Protein AF-A0A2E8GRY6-F1 (afdb_monomer_lite)

Structure (mmCIF, N/CA/C/O backbone):
data_AF-A0A2E8GRY6-F1
#
_entry.id   AF-A0A2E8GRY6-F1
#
loop_
_atom_site.group_PDB
_atom_site.id
_atom_site.type_symbol
_atom_site.label_atom_id
_atom_site.label_alt_id
_atom_site.label_comp_id
_atom_site.label_asym_id
_atom_site.label_entity_id
_atom_site.label_seq_id
_atom_site.pdbx_PDB_ins_code
_atom_site.Cartn_x
_atom_site.Cartn_y
_atom_site.Cartn_z
_atom_site.occupancy
_atom_site.B_iso_or_equiv
_atom_site.auth_seq_id
_atom_site.auth_comp_id
_atom_site.auth_asym_id
_atom_site.auth_atom_id
_atom_site.pdbx_PDB_model_num
ATOM 1 N N . MET A 1 1 ? 12.977 -4.815 -2.793 1.00 89.81 1 MET A N 1
ATOM 2 C CA . MET A 1 1 ? 12.472 -3.421 -2.771 1.00 89.81 1 MET A CA 1
ATOM 3 C C . MET A 1 1 ? 10.952 -3.378 -2.864 1.00 89.81 1 MET A C 1
ATOM 5 O O . MET A 1 1 ? 10.341 -3.000 -1.880 1.00 89.81 1 MET A O 1
ATOM 9 N N . VAL A 1 2 ? 10.341 -3.853 -3.959 1.00 95.62 2 VAL A N 1
ATOM 10 C CA . VAL A 1 2 ? 8.869 -3.866 -4.133 1.00 95.62 2 VAL A CA 1
ATOM 11 C C . VAL A 1 2 ? 8.128 -4.572 -2.986 1.00 95.62 2 VAL A C 1
ATOM 13 O O . VAL A 1 2 ? 7.183 -4.010 -2.452 1.00 95.62 2 VAL A O 1
ATOM 16 N N . ALA A 1 3 ? 8.564 -5.770 -2.570 1.00 96.25 3 ALA A N 1
ATOM 17 C CA . ALA A 1 3 ? 7.917 -6.511 -1.476 1.00 96.25 3 ALA A CA 1
ATOM 18 C C . ALA A 1 3 ? 7.886 -5.711 -0.160 1.00 96.25 3 ALA A C 1
ATOM 20 O O . ALA A 1 3 ? 6.825 -5.511 0.417 1.00 96.25 3 ALA A O 1
ATOM 21 N N . ARG A 1 4 ? 9.031 -5.141 0.235 1.00 97.25 4 ARG A N 1
ATOM 22 C CA . ARG A 1 4 ? 9.140 -4.275 1.417 1.00 97.25 4 ARG A CA 1
ATOM 23 C C . ARG A 1 4 ? 8.261 -3.023 1.314 1.00 97.25 4 ARG A C 1
ATOM 25 O O . ARG A 1 4 ? 7.675 -2.613 2.308 1.00 97.25 4 ARG A O 1
ATOM 32 N N . GLN A 1 5 ? 8.167 -2.417 0.127 1.00 98.06 5 GLN A N 1
ATOM 33 C CA . GLN A 1 5 ? 7.290 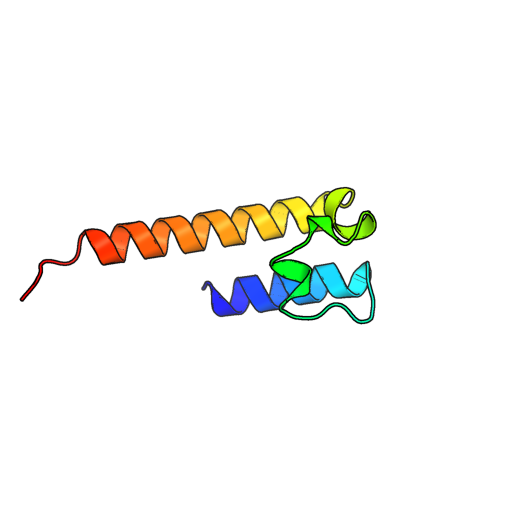-1.261 -0.077 1.00 98.06 5 GLN A CA 1
ATOM 34 C C . GLN A 1 5 ? 5.811 -1.651 0.054 1.00 98.06 5 GLN A C 1
ATOM 36 O O . GLN A 1 5 ? 5.053 -0.917 0.675 1.00 98.06 5 GLN A O 1
ATOM 41 N N . ARG A 1 6 ? 5.409 -2.830 -0.441 1.00 97.75 6 ARG A N 1
ATOM 42 C CA . ARG A 1 6 ? 4.046 -3.358 -0.248 1.00 97.75 6 ARG A CA 1
ATOM 43 C C . ARG A 1 6 ? 3.715 -3.606 1.218 1.00 97.75 6 ARG A C 1
ATOM 45 O O . ARG A 1 6 ? 2.634 -3.242 1.655 1.00 97.75 6 ARG A O 1
ATOM 52 N N . GLU A 1 7 ? 4.635 -4.192 1.978 1.00 98.00 7 GLU A N 1
ATOM 53 C CA . GLU A 1 7 ? 4.454 -4.404 3.422 1.00 98.00 7 GLU A CA 1
ATOM 54 C C . GLU A 1 7 ? 4.294 -3.079 4.171 1.00 98.00 7 GLU A C 1
ATOM 56 O O . GLU A 1 7 ? 3.434 -2.956 5.042 1.00 98.00 7 GLU A O 1
ATOM 61 N N . LYS A 1 8 ? 5.096 -2.071 3.808 1.00 98.00 8 LYS A N 1
ATOM 62 C CA . LYS A 1 8 ? 5.002 -0.730 4.387 1.00 98.00 8 LYS A CA 1
ATOM 63 C C . LYS A 1 8 ? 3.664 -0.068 4.054 1.00 98.00 8 LYS A C 1
ATOM 65 O O . LYS A 1 8 ? 3.003 0.412 4.968 1.00 98.00 8 LYS A O 1
ATOM 70 N N . LEU A 1 9 ? 3.254 -0.088 2.785 1.00 98.25 9 LEU A N 1
ATOM 71 C CA . LEU A 1 9 ? 1.970 0.459 2.347 1.00 98.25 9 LEU A CA 1
ATOM 72 C C . LEU A 1 9 ? 0.797 -0.237 3.050 1.00 98.25 9 LEU A C 1
ATOM 74 O O . LEU A 1 9 ? -0.092 0.434 3.557 1.00 98.25 9 LEU A O 1
ATOM 78 N N . LEU A 1 10 ? 0.834 -1.569 3.166 1.00 98.44 10 LEU A N 1
ATOM 79 C CA . LEU A 1 10 ? -0.176 -2.339 3.895 1.00 98.44 10 LEU A CA 1
ATOM 80 C C . LEU A 1 10 ? -0.219 -1.982 5.382 1.00 98.44 10 LEU A C 1
ATOM 82 O O . LEU A 1 10 ? -1.296 -1.937 5.970 1.00 98.44 10 LEU A O 1
ATOM 86 N N . LYS A 1 11 ? 0.936 -1.719 6.002 1.00 98.31 11 LYS A N 1
ATOM 87 C CA . LYS A 1 11 ? 0.977 -1.243 7.385 1.00 98.31 11 LYS A CA 1
ATOM 88 C C . LYS A 1 11 ? 0.276 0.108 7.514 1.00 98.31 11 LYS A C 1
ATOM 90 O O . LYS A 1 11 ? -0.581 0.229 8.373 1.00 98.31 11 LYS A O 1
ATOM 95 N N . VAL A 1 12 ? 0.590 1.075 6.647 1.00 98.25 12 VAL A N 1
ATOM 96 C CA . VAL A 1 12 ? -0.077 2.392 6.637 1.00 98.25 12 VAL A CA 1
ATOM 97 C C . VAL A 1 12 ? -1.581 2.240 6.409 1.00 98.25 12 VAL A C 1
ATOM 99 O O . VAL A 1 12 ? -2.368 2.811 7.155 1.00 98.25 12 VAL A O 1
ATOM 102 N N . ALA A 1 13 ? -1.987 1.401 5.454 1.00 98.12 13 ALA A N 1
ATOM 103 C CA . ALA A 1 13 ? -3.395 1.116 5.191 1.00 98.12 13 ALA A CA 1
ATOM 104 C C . ALA A 1 13 ? -4.122 0.588 6.434 1.00 98.12 13 ALA A C 1
ATOM 106 O O . ALA A 1 13 ? -5.257 0.972 6.679 1.00 98.12 13 ALA A O 1
ATOM 107 N N . ARG A 1 14 ? -3.464 -0.253 7.242 1.00 98.44 14 ARG A N 1
ATOM 108 C CA . ARG A 1 14 ? -4.037 -0.822 8.472 1.00 98.44 14 ARG A CA 1
ATOM 109 C C . ARG A 1 14 ? -4.145 0.156 9.634 1.00 98.44 14 ARG A C 1
ATOM 111 O O . ARG A 1 14 ? -4.953 -0.084 10.523 1.00 98.44 14 ARG A O 1
ATOM 118 N N . GLU A 1 15 ? -3.386 1.248 9.623 1.00 98.06 15 GLU A N 1
ATOM 119 C CA . GLU A 1 15 ? -3.593 2.338 10.586 1.00 98.06 15 GLU A CA 1
ATOM 120 C C . GLU A 1 15 ? -4.899 3.103 10.292 1.00 98.06 15 GLU A C 1
ATOM 122 O O . GLU A 1 15 ? -5.502 3.663 11.203 1.00 98.06 15 GLU A O 1
ATOM 127 N N . LEU A 1 16 ? -5.354 3.102 9.032 1.00 97.31 16 LEU A N 1
ATOM 128 C CA . LEU A 1 16 ? -6.567 3.793 8.573 1.00 97.31 16 LEU A CA 1
ATOM 129 C C . LEU A 1 16 ? -7.785 2.855 8.531 1.00 97.31 16 LEU A C 1
ATOM 131 O O . LEU A 1 16 ? -8.874 3.205 8.974 1.00 97.31 16 LEU A O 1
ATOM 135 N N . VAL A 1 17 ? -7.585 1.641 8.017 1.00 97.19 17 VAL A N 1
ATOM 136 C CA . VAL A 1 17 ? -8.587 0.586 7.843 1.00 97.19 17 VAL A CA 1
ATOM 137 C C . VAL A 1 17 ? -8.041 -0.692 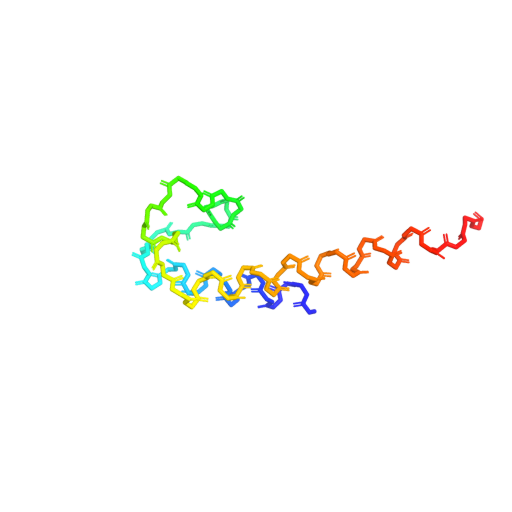8.497 1.00 97.19 17 VAL A C 1
ATOM 139 O O . VAL A 1 17 ? -7.303 -1.442 7.856 1.00 97.19 17 VAL A O 1
ATOM 142 N N . PRO A 1 18 ? -8.392 -0.991 9.765 1.00 96.19 18 PRO A N 1
ATOM 143 C CA . PRO A 1 18 ? -7.740 -2.038 10.568 1.00 96.19 18 PRO A CA 1
ATOM 144 C C . PRO A 1 18 ? -7.667 -3.431 9.930 1.00 96.19 18 PRO A C 1
ATOM 146 O O . PRO A 1 18 ? -6.726 -4.185 10.176 1.00 96.19 18 PRO A O 1
ATOM 149 N N . ASN A 1 19 ? -8.642 -3.768 9.084 1.00 95.94 19 ASN A N 1
ATOM 150 C CA . ASN A 1 19 ? -8.739 -5.067 8.419 1.00 95.94 19 ASN A CA 1
ATOM 151 C C . ASN A 1 19 ? -8.267 -5.042 6.957 1.00 95.94 19 ASN A C 1
ATOM 153 O O . ASN A 1 19 ? -8.535 -5.994 6.228 1.00 95.94 19 ASN A O 1
ATOM 157 N N . ALA A 1 20 ? -7.563 -3.986 6.533 1.00 96.94 20 ALA A N 1
ATOM 158 C CA . ALA A 1 20 ? -7.065 -3.865 5.171 1.00 96.94 20 ALA A CA 1
ATOM 159 C C . ALA A 1 20 ? -6.197 -5.069 4.774 1.00 96.94 20 ALA A C 1
ATOM 161 O O . ALA A 1 20 ? -5.299 -5.536 5.500 1.00 96.94 20 ALA A O 1
ATOM 162 N N . THR A 1 21 ? -6.475 -5.554 3.576 1.00 97.19 21 THR A N 1
ATOM 163 C CA . THR A 1 21 ? -5.822 -6.670 2.916 1.00 97.19 21 THR A CA 1
ATOM 164 C C . THR A 1 21 ? -4.882 -6.179 1.820 1.00 97.19 21 THR A C 1
ATOM 166 O O . THR A 1 21 ? -4.869 -5.015 1.419 1.00 97.19 21 THR A O 1
ATOM 169 N N . SER A 1 22 ? -4.082 -7.105 1.297 1.00 95.38 22 SER A N 1
ATOM 170 C CA . SER A 1 22 ? -3.243 -6.850 0.128 1.00 95.38 22 SER A CA 1
ATOM 171 C C . SER A 1 22 ? -4.053 -6.536 -1.138 1.00 95.38 22 SER A C 1
ATOM 173 O O . SER A 1 22 ? -3.484 -5.983 -2.076 1.00 95.38 22 SER A O 1
ATOM 175 N N . GLU A 1 23 ? -5.336 -6.911 -1.196 1.00 95.62 23 GLU A N 1
ATOM 176 C CA . GLU A 1 23 ? -6.234 -6.531 -2.295 1.00 95.62 23 GLU A CA 1
ATOM 177 C C . GLU A 1 23 ? -6.676 -5.079 -2.166 1.00 95.62 23 GLU A C 1
ATOM 179 O O . GLU A 1 23 ? -6.690 -4.361 -3.159 1.00 95.62 23 GLU A O 1
ATOM 184 N N . ASP A 1 24 ? -6.969 -4.635 -0.946 1.00 95.69 24 ASP A N 1
ATOM 185 C CA . ASP A 1 24 ? -7.493 -3.292 -0.684 1.00 95.69 24 ASP A CA 1
ATOM 186 C C . ASP A 1 24 ? -6.465 -2.215 -1.038 1.00 95.69 24 ASP A C 1
ATOM 188 O O . 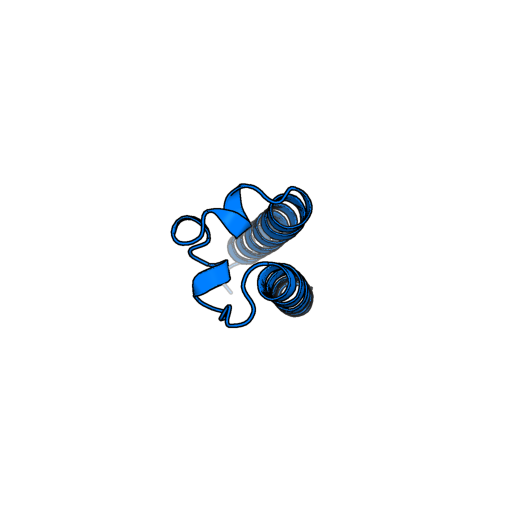ASP A 1 24 ? -6.795 -1.210 -1.655 1.00 95.69 24 ASP A O 1
ATOM 192 N N . ILE A 1 25 ? -5.178 -2.467 -0.776 1.00 95.06 25 ILE A N 1
ATOM 193 C CA . ILE A 1 25 ? -4.103 -1.566 -1.227 1.00 95.06 25 ILE A CA 1
ATOM 194 C C . ILE A 1 25 ? -3.916 -1.559 -2.751 1.00 95.06 25 ILE A C 1
ATOM 196 O O . ILE A 1 25 ? -3.254 -0.670 -3.273 1.00 95.06 25 ILE 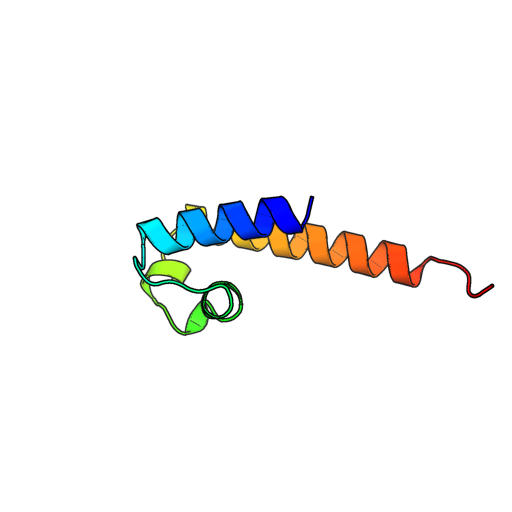A O 1
ATOM 200 N N . ARG A 1 26 ? -4.439 -2.557 -3.477 1.00 93.50 26 ARG A N 1
ATOM 201 C CA . ARG A 1 26 ? -4.450 -2.570 -4.951 1.00 93.50 26 ARG A CA 1
ATOM 202 C C . ARG A 1 26 ? -5.692 -1.891 -5.520 1.00 93.50 26 ARG A C 1
ATOM 204 O O . ARG A 1 26 ? -5.676 -1.530 -6.691 1.00 93.50 26 ARG A O 1
ATOM 211 N N . ASN A 1 27 ? -6.721 -1.728 -4.693 1.00 94.62 27 ASN A N 1
ATOM 212 C CA . ASN A 1 27 ? -7.998 -1.116 -5.021 1.00 94.62 27 ASN A CA 1
ATOM 213 C C . ASN A 1 27 ? -8.344 -0.009 -4.005 1.00 94.62 27 ASN A C 1
ATOM 215 O O . ASN A 1 27 ? -9.422 -0.037 -3.407 1.00 94.62 27 ASN A O 1
ATOM 219 N N . PRO A 1 28 ? -7.453 0.977 -3.773 1.00 94.38 28 PRO A N 1
ATOM 220 C CA . PRO A 1 28 ? -7.661 1.973 -2.724 1.00 94.38 28 PRO A CA 1
ATOM 221 C C . PRO A 1 28 ? -8.900 2.844 -2.963 1.00 94.38 28 PRO A C 1
ATOM 223 O O . PRO A 1 28 ? -9.403 3.448 -2.021 1.00 94.38 28 PRO A O 1
ATOM 226 N N . GLN A 1 29 ? -9.433 2.881 -4.191 1.00 94.06 29 GLN A N 1
ATOM 227 C CA . GLN A 1 29 ? -10.668 3.594 -4.514 1.00 94.06 29 GLN A CA 1
ATOM 228 C C . GLN A 1 29 ? -11.909 3.092 -3.761 1.00 94.06 29 GLN A C 1
ATOM 230 O O . GLN A 1 29 ? -12.885 3.833 -3.655 1.00 94.06 29 GLN A O 1
ATOM 235 N N . ASP A 1 30 ? -11.866 1.870 -3.229 1.00 95.19 30 ASP A N 1
ATOM 236 C CA . ASP A 1 30 ? -12.969 1.286 -2.462 1.00 95.19 30 ASP A CA 1
ATOM 237 C C . ASP A 1 30 ? -13.007 1.815 -1.010 1.00 95.19 30 ASP A C 1
ATOM 239 O O . ASP A 1 30 ? -13.977 1.578 -0.290 1.00 95.19 30 ASP A O 1
ATOM 243 N N . PHE A 1 31 ? -11.984 2.572 -0.585 1.00 95.94 31 PHE A N 1
ATOM 244 C CA . PHE A 1 31 ? -11.825 3.081 0.779 1.00 95.94 31 PHE A CA 1
ATOM 245 C C . PHE A 1 31 ? -11.493 4.576 0.778 1.00 95.94 31 PHE A C 1
ATOM 247 O O . PHE A 1 31 ? -10.364 4.998 0.514 1.00 95.94 31 PHE A O 1
ATOM 254 N N . SER A 1 32 ? -12.477 5.399 1.139 1.00 96.56 32 SER A N 1
ATOM 255 C CA . SER A 1 32 ? -12.320 6.859 1.197 1.00 96.56 32 SER A CA 1
ATOM 256 C C . SER A 1 32 ? -11.214 7.308 2.163 1.00 96.56 32 SER A C 1
ATOM 258 O O . SER A 1 32 ? -10.548 8.315 1.933 1.00 96.56 32 SER A O 1
ATOM 260 N N . GLU A 1 33 ? -10.989 6.539 3.222 1.00 97.25 33 GLU A N 1
ATOM 261 C CA . GLU A 1 33 ? -9.988 6.747 4.259 1.00 97.25 33 GLU A CA 1
ATOM 262 C C . GLU A 1 33 ? -8.572 6.637 3.693 1.00 97.25 33 GLU A C 1
ATOM 264 O O . GLU A 1 33 ? -7.701 7.411 4.077 1.00 97.25 33 GLU A O 1
ATOM 269 N N . LEU A 1 34 ? -8.359 5.722 2.741 1.00 97.19 34 LEU A N 1
ATOM 270 C CA . LEU A 1 34 ? -7.071 5.546 2.072 1.00 97.19 34 LEU A CA 1
ATOM 271 C C . LEU A 1 34 ? -6.818 6.677 1.071 1.00 97.19 34 LEU A C 1
ATOM 273 O O . LEU A 1 34 ? -5.744 7.272 1.078 1.00 97.19 34 LEU A O 1
ATOM 277 N N . LEU A 1 35 ? -7.818 7.023 0.251 1.00 95.88 35 LEU A N 1
ATOM 278 C CA . LEU A 1 35 ? -7.692 8.088 -0.754 1.00 95.88 35 LEU A CA 1
ATOM 279 C C . LEU A 1 35 ? -7.413 9.465 -0.144 1.00 95.88 35 LEU A C 1
ATOM 281 O O . LEU A 1 35 ? -6.723 10.285 -0.750 1.00 95.88 35 LEU A O 1
ATOM 285 N N . ASN A 1 36 ? -7.970 9.737 1.035 1.00 96.94 36 ASN A N 1
ATOM 286 C CA . ASN A 1 36 ? -7.847 11.038 1.684 1.00 96.94 36 ASN A CA 1
ATOM 287 C C . ASN A 1 36 ? -6.603 11.158 2.576 1.00 96.94 36 ASN A C 1
ATOM 289 O O . ASN A 1 36 ? -6.314 12.261 3.043 1.00 96.94 36 ASN A O 1
ATOM 293 N N . ASP A 1 37 ? -5.858 10.073 2.806 1.00 98.25 37 ASP A N 1
ATOM 294 C CA . ASP A 1 37 ? -4.669 10.103 3.654 1.00 98.25 37 ASP A CA 1
ATOM 295 C C . ASP A 1 37 ? -3.396 10.453 2.852 1.00 98.25 37 ASP A C 1
ATOM 297 O O . ASP A 1 37 ? -3.006 9.737 1.921 1.00 98.25 37 ASP A O 1
ATOM 301 N N . PRO A 1 38 ? -2.694 11.552 3.191 1.00 98.12 38 PRO A N 1
ATOM 302 C CA . PRO A 1 38 ? -1.499 11.966 2.459 1.00 98.12 38 PRO A CA 1
ATOM 303 C C . PRO A 1 38 ? -0.338 10.968 2.546 1.00 98.12 38 PRO A C 1
ATOM 305 O O . PRO A 1 38 ? 0.439 10.854 1.596 1.00 98.12 38 PRO A O 1
ATOM 308 N N . LEU A 1 39 ? -0.193 10.263 3.674 1.00 98.25 39 LEU A N 1
ATOM 309 C CA . LEU A 1 39 ? 0.893 9.304 3.863 1.00 98.25 39 LEU A CA 1
ATOM 310 C C . LEU A 1 39 ? 0.651 8.058 3.011 1.00 98.25 39 LEU A C 1
ATOM 312 O O . LEU A 1 39 ? 1.565 7.616 2.317 1.00 98.25 39 LEU A O 1
ATOM 316 N N . PHE A 1 40 ? -0.571 7.531 3.009 1.00 98.25 40 PHE A N 1
ATOM 317 C CA . PHE A 1 40 ? -0.967 6.425 2.148 1.00 98.25 40 PHE A CA 1
ATOM 318 C C . PHE A 1 40 ? -0.692 6.750 0.675 1.00 98.25 40 PHE A C 1
ATOM 320 O O . PHE A 1 40 ? 0.028 6.004 0.011 1.00 98.25 40 PHE A O 1
ATOM 327 N N . ASN A 1 41 ? -1.163 7.905 0.196 1.00 98.06 41 ASN A N 1
ATOM 328 C CA . ASN A 1 41 ? -0.960 8.348 -1.187 1.00 98.06 41 ASN A CA 1
ATOM 329 C C . ASN A 1 41 ? 0.526 8.461 -1.569 1.00 98.06 41 ASN A C 1
ATOM 331 O O . ASN A 1 41 ? 0.927 8.093 -2.675 1.00 98.06 41 ASN A O 1
ATOM 335 N N . TYR A 1 42 ? 1.367 8.949 -0.653 1.00 98.25 42 TYR A N 1
ATOM 336 C CA . TYR A 1 42 ? 2.811 9.015 -0.872 1.00 98.25 42 TYR A CA 1
ATOM 337 C C . TYR A 1 42 ? 3.440 7.620 -1.014 1.00 98.25 42 TYR A C 1
ATOM 339 O O . TYR A 1 42 ? 4.212 7.367 -1.944 1.00 98.25 42 TYR A O 1
ATOM 347 N N . GLU A 1 43 ? 3.111 6.697 -0.108 1.00 98.38 43 GLU A N 1
ATOM 348 C CA . GLU A 1 43 ? 3.651 5.335 -0.126 1.00 98.38 43 GLU A CA 1
ATOM 349 C C . GLU A 1 43 ? 3.151 4.513 -1.324 1.00 98.38 43 GLU A C 1
ATOM 351 O O . GLU A 1 43 ? 3.903 3.679 -1.846 1.00 98.38 43 GLU A O 1
ATOM 356 N N . ASP A 1 44 ? 1.917 4.755 -1.770 1.00 98.00 44 ASP A N 1
ATOM 357 C CA . ASP A 1 44 ? 1.344 4.144 -2.969 1.00 98.00 44 ASP A CA 1
ATOM 358 C C . ASP A 1 44 ? 2.054 4.644 -4.233 1.00 98.00 44 ASP A C 1
ATOM 360 O O . ASP A 1 44 ? 2.545 3.847 -5.037 1.00 98.00 44 ASP A O 1
ATOM 364 N N . GLY A 1 45 ? 2.272 5.958 -4.348 1.00 97.75 45 GLY A N 1
ATOM 365 C CA . GLY A 1 45 ? 3.057 6.542 -5.438 1.00 97.75 45 GLY A CA 1
ATOM 366 C C . GLY A 1 45 ? 4.483 5.977 -5.527 1.00 97.75 45 GLY A C 1
ATOM 367 O O . GLY A 1 45 ? 4.976 5.678 -6.620 1.00 97.75 45 GLY A O 1
ATOM 368 N N . LEU A 1 46 ? 5.143 5.746 -4.385 1.00 98.12 46 LEU A N 1
ATOM 369 C CA . LEU A 1 46 ? 6.444 5.064 -4.342 1.00 98.12 46 LEU A CA 1
ATOM 370 C C . LEU A 1 46 ? 6.364 3.626 -4.872 1.00 98.12 46 LEU A C 1
ATOM 372 O O . LEU A 1 46 ? 7.255 3.186 -5.608 1.00 98.12 46 LEU A O 1
ATOM 376 N N . LEU A 1 47 ? 5.314 2.882 -4.514 1.00 97.69 47 LEU A N 1
ATOM 377 C CA . LEU A 1 47 ? 5.102 1.524 -5.009 1.00 97.69 47 LEU A CA 1
ATOM 378 C C . LEU A 1 47 ? 4.901 1.514 -6.530 1.00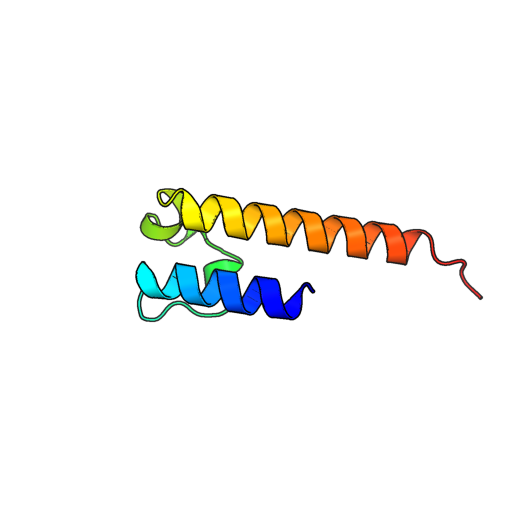 97.69 47 LEU A C 1
ATOM 380 O O . LEU A 1 47 ? 5.546 0.715 -7.217 1.00 97.69 47 LEU A O 1
ATOM 384 N N . VAL A 1 48 ? 4.078 2.423 -7.059 1.00 97.38 48 VAL A N 1
ATOM 385 C CA . VAL A 1 48 ? 3.857 2.599 -8.504 1.00 97.38 48 VAL A CA 1
ATOM 386 C C . VAL A 1 48 ? 5.172 2.908 -9.224 1.00 97.38 48 VAL A C 1
ATOM 388 O O . VAL A 1 48 ? 5.484 2.278 -10.240 1.00 97.38 48 VAL A O 1
ATOM 391 N N . GLY A 1 49 ? 5.994 3.806 -8.677 1.00 97.31 49 GLY A N 1
ATOM 392 C CA . GLY A 1 49 ? 7.308 4.139 -9.234 1.00 97.31 49 GLY A CA 1
ATOM 393 C C . GLY A 1 49 ? 8.255 2.935 -9.297 1.00 97.31 49 GLY A C 1
ATOM 394 O O . GLY A 1 49 ? 8.865 2.670 -10.336 1.00 97.31 49 GLY A O 1
ATOM 395 N N . LEU A 1 50 ? 8.335 2.145 -8.221 1.00 97.38 50 LEU A N 1
ATOM 396 C CA . LEU A 1 50 ? 9.160 0.931 -8.180 1.00 97.38 50 LEU A CA 1
ATOM 397 C C . LEU A 1 50 ? 8.686 -0.134 -9.176 1.00 97.38 50 LEU A C 1
ATOM 399 O O . LEU A 1 50 ? 9.512 -0.784 -9.820 1.00 97.38 50 LEU A O 1
ATOM 403 N N . LEU A 1 51 ? 7.372 -0.332 -9.300 1.00 96.06 51 LEU A N 1
ATOM 404 C CA . LEU A 1 51 ? 6.794 -1.280 -10.255 1.00 96.06 51 LEU A CA 1
ATOM 405 C C . LEU A 1 51 ? 7.073 -0.856 -11.698 1.00 96.06 51 LEU A C 1
ATOM 407 O O . LEU A 1 51 ? 7.458 -1.698 -12.511 1.00 96.06 51 LEU A O 1
ATOM 411 N N . SER A 1 52 ? 6.953 0.440 -11.985 1.00 96.81 52 SER A N 1
ATOM 412 C CA . SER A 1 52 ? 7.240 1.018 -13.301 1.00 96.81 52 SER A CA 1
ATOM 413 C C . SER A 1 52 ? 8.708 0.827 -13.685 1.00 96.81 52 SER A C 1
ATOM 415 O O . SER A 1 52 ? 9.003 0.315 -14.765 1.00 96.81 52 SER A O 1
ATOM 417 N N . ALA A 1 53 ? 9.640 1.126 -12.773 1.00 95.56 53 ALA A N 1
ATOM 418 C CA . ALA A 1 53 ? 11.067 0.880 -12.990 1.00 95.56 53 ALA A CA 1
ATOM 419 C C . ALA A 1 53 ? 11.359 -0.612 -13.233 1.00 95.56 53 ALA A C 1
ATOM 421 O O . ALA A 1 53 ? 12.098 -0.971 -14.149 1.00 95.56 53 ALA A O 1
ATOM 422 N N . GLN A 1 54 ? 10.736 -1.503 -12.454 1.00 94.81 54 GLN A N 1
ATOM 423 C CA . GLN A 1 54 ? 10.894 -2.947 -12.623 1.00 94.81 54 GLN A CA 1
ATOM 424 C C . GLN A 1 54 ? 10.349 -3.443 -13.975 1.00 94.81 54 GLN A C 1
ATOM 426 O O . GLN A 1 54 ? 10.932 -4.342 -14.580 1.00 94.81 54 GLN A O 1
ATOM 431 N N . ALA A 1 55 ? 9.233 -2.887 -14.451 1.00 94.19 55 ALA A N 1
ATOM 432 C CA . ALA A 1 55 ? 8.661 -3.210 -15.757 1.00 94.19 55 ALA A CA 1
ATOM 433 C C . ALA A 1 55 ? 9.558 -2.738 -16.914 1.00 94.19 55 ALA A C 1
ATOM 435 O O . ALA A 1 55 ? 9.794 -3.505 -17.851 1.00 94.19 55 ALA A O 1
ATOM 436 N N . ALA A 1 56 ? 10.117 -1.529 -16.814 1.00 94.19 56 ALA A N 1
ATOM 437 C CA . ALA A 1 56 ? 11.051 -0.995 -17.802 1.00 94.19 56 ALA A CA 1
ATOM 438 C C . ALA A 1 56 ? 12.307 -1.874 -17.931 1.00 94.19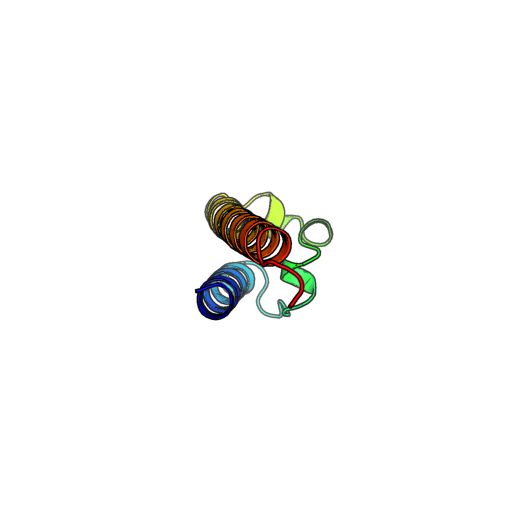 56 ALA A C 1
ATOM 440 O O . ALA A 1 56 ? 12.652 -2.287 -19.035 1.00 94.19 56 ALA A O 1
ATOM 441 N N . LEU A 1 57 ? 12.921 -2.253 -16.803 1.00 92.69 57 LEU A N 1
ATOM 442 C CA . LEU A 1 57 ? 14.113 -3.114 -16.782 1.00 92.69 57 LEU A CA 1
ATOM 443 C C . LEU A 1 57 ? 13.858 -4.517 -17.350 1.00 92.69 57 LEU A C 1
ATOM 445 O O . LEU A 1 57 ? 14.743 -5.103 -17.970 1.00 92.69 57 LEU A O 1
ATOM 449 N N . ARG A 1 58 ? 12.652 -5.063 -17.147 1.00 88.56 58 ARG A N 1
ATOM 450 C CA . ARG A 1 58 ? 12.249 -6.347 -17.744 1.00 88.56 58 ARG A CA 1
ATOM 451 C C . ARG A 1 58 ? 12.058 -6.255 -19.254 1.00 88.56 58 ARG A C 1
ATOM 453 O O . ARG A 1 58 ? 12.391 -7.201 -19.952 1.00 88.56 58 ARG A O 1
ATOM 460 N N . THR A 1 59 ? 11.547 -5.130 -19.746 1.00 80.12 59 THR A N 1
ATOM 461 C CA . THR A 1 59 ? 11.336 -4.900 -21.185 1.00 80.12 59 THR A CA 1
ATOM 462 C C . THR A 1 59 ? 12.656 -4.663 -21.922 1.00 80.12 59 THR A C 1
ATOM 464 O O . THR A 1 59 ? 12.777 -5.007 -23.091 1.00 80.12 59 THR A O 1
ATOM 467 N N . SER A 1 60 ? 13.667 -4.114 -21.243 1.00 68.06 60 SER A N 1
ATOM 468 C CA . SER A 1 60 ? 15.005 -3.892 -21.805 1.00 68.06 60 SER A CA 1
ATOM 469 C C . SER A 1 60 ? 15.930 -5.116 -21.756 1.00 68.06 60 SER A C 1
ATOM 471 O O . SER A 1 60 ? 17.086 -5.009 -22.161 1.00 68.06 60 SER A O 1
ATOM 473 N N . ALA A 1 61 ? 15.476 -6.257 -21.228 1.00 60.41 61 ALA A N 1
ATOM 474 C CA . ALA A 1 61 ? 16.269 -7.481 -21.238 1.00 60.41 61 ALA A CA 1
ATOM 475 C C . ALA A 1 61 ? 16.257 -8.080 -22.658 1.00 60.41 61 ALA A C 1
ATOM 477 O O . ALA A 1 61 ? 15.170 -8.309 -23.195 1.00 60.41 61 ALA A O 1
ATOM 478 N N . PRO A 1 62 ? 17.421 -8.320 -23.293 1.00 53.12 62 PRO A N 1
ATOM 479 C CA . PRO A 1 62 ? 17.452 -8.963 -24.596 1.00 53.12 62 PRO A CA 1
ATOM 480 C C . PRO A 1 62 ? 16.858 -10.366 -24.468 1.00 53.12 62 PRO A C 1
ATOM 482 O O . PRO A 1 62 ? 17.117 -11.081 -23.499 1.00 53.12 62 PRO A O 1
ATOM 485 N N . ILE A 1 63 ? 16.031 -10.732 -25.441 1.00 58.66 63 ILE A N 1
ATOM 486 C CA . ILE A 1 63 ? 15.502 -12.084 -25.583 1.00 58.66 63 ILE A CA 1
ATOM 487 C C . ILE A 1 63 ? 16.701 -12.948 -26.000 1.00 58.66 63 ILE A C 1
ATOM 489 O O . ILE A 1 63 ? 17.163 -12.823 -27.135 1.00 58.66 63 ILE A O 1
ATOM 493 N N . SER A 1 64 ? 17.268 -13.712 -25.063 1.00 54.66 64 SER A N 1
ATOM 494 C CA . SER A 1 64 ? 18.273 -14.744 -25.366 1.00 54.66 64 SER A CA 1
ATOM 495 C C . SER A 1 64 ? 17.647 -15.925 -26.092 1.00 54.66 64 SER A C 1
ATOM 497 O O . SER A 1 64 ? 16.501 -16.287 -25.736 1.00 54.66 64 SER A O 1
#

Foldseek 3Di:
DLVVLLVVLQVVVCVQVVPDDSVCLVVVVVPPSLVPDPVSVVSSVVSVVVVVVVVVVVVPDDDD

pLDDT: mean 93.31, std 10.48, range [53.12, 98.44]

Sequence (64 aa):
MVARQREKLLKVARELVPNATSEDIRNPQDFSELLNDPLFNYEDGLLVGLLSAQAALRTSAPIS

Radius of gyration: 13.69 Å; chains: 1; bounding box: 31×27×36 Å

Secondary structure (DSSP, 8-state):
-HHHHHHHHHHHHHHHSTT--TTGGG-GGG-HHHHT-HHHHHHHHHHHHHHHHHHHHHHTS---